Protein AF-A0A175WDM1-F1 (afdb_monomer)

Structure (mmCIF, N/CA/C/O backbone):
data_AF-A0A175WDM1-F1
#
_entry.id   AF-A0A175WDM1-F1
#
loop_
_atom_site.group_PDB
_atom_site.id
_atom_site.type_symbol
_atom_site.label_atom_id
_atom_site.label_alt_id
_atom_site.label_comp_id
_atom_site.label_asym_id
_atom_site.label_entity_id
_atom_site.label_seq_id
_atom_site.pdbx_PDB_ins_code
_atom_site.Cartn_x
_atom_site.Cartn_y
_atom_site.Cartn_z
_atom_site.occupancy
_atom_site.B_iso_or_equiv
_atom_site.auth_seq_id
_atom_site.auth_comp_id
_atom_site.auth_asym_id
_atom_site.auth_atom_id
_atom_site.pdbx_PDB_model_num
ATOM 1 N N . MET A 1 1 ? 4.506 7.858 0.479 1.00 65.62 1 MET A N 1
ATOM 2 C CA . MET A 1 1 ? 4.367 6.628 1.293 1.00 65.62 1 MET A CA 1
ATOM 3 C C . MET A 1 1 ? 3.110 6.687 2.160 1.00 65.62 1 MET A C 1
ATOM 5 O O . MET A 1 1 ? 2.151 6.008 1.824 1.00 65.62 1 MET A O 1
ATOM 9 N N . VAL A 1 2 ? 3.032 7.586 3.154 1.00 77.50 2 VAL A N 1
ATOM 10 C CA . VAL A 1 2 ? 1.865 7.738 4.063 1.00 77.50 2 VAL A CA 1
ATOM 11 C C . VAL A 1 2 ? 0.537 8.004 3.333 1.00 77.50 2 VAL A C 1
ATOM 13 O O . VAL A 1 2 ? -0.506 7.492 3.731 1.00 77.50 2 VAL A O 1
ATOM 16 N N . ASN A 1 3 ? 0.581 8.731 2.209 1.00 86.88 3 ASN A N 1
ATOM 17 C CA . ASN A 1 3 ? -0.613 9.089 1.437 1.00 86.88 3 ASN A CA 1
ATOM 18 C C . ASN A 1 3 ? -1.434 7.877 0.957 1.00 86.88 3 ASN A C 1
ATOM 20 O O . ASN A 1 3 ? -2.648 7.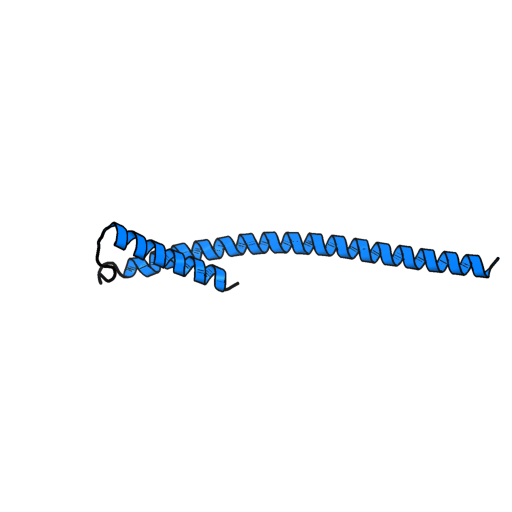979 0.848 1.00 86.88 3 ASN A O 1
ATOM 24 N N . ARG A 1 4 ? -0.800 6.724 0.690 1.00 87.94 4 ARG A N 1
ATOM 25 C CA . ARG A 1 4 ? -1.499 5.535 0.174 1.00 87.94 4 ARG A CA 1
ATOM 26 C C . ARG A 1 4 ? -2.346 4.883 1.265 1.00 87.94 4 ARG A C 1
ATOM 28 O O . ARG A 1 4 ? -3.529 4.654 1.049 1.00 87.94 4 ARG A O 1
ATOM 35 N N . ILE A 1 5 ? -1.768 4.653 2.444 1.00 92.44 5 ILE A N 1
ATOM 36 C CA . ILE A 1 5 ? -2.507 4.128 3.599 1.00 92.44 5 ILE A CA 1
ATOM 37 C C . ILE A 1 5 ? -3.620 5.103 3.985 1.00 92.44 5 ILE A C 1
ATOM 39 O O . ILE A 1 5 ? -4.760 4.682 4.103 1.00 92.44 5 ILE A O 1
ATOM 43 N N . LEU A 1 6 ? -3.326 6.405 4.097 1.00 94.19 6 LEU A N 1
ATOM 44 C CA . LEU A 1 6 ? -4.340 7.419 4.415 1.00 94.19 6 LEU A CA 1
ATOM 45 C C . LEU A 1 6 ? -5.497 7.424 3.413 1.00 94.19 6 LEU A C 1
ATOM 47 O O . LEU A 1 6 ? -6.656 7.418 3.825 1.00 94.19 6 LEU A O 1
ATOM 51 N N . PHE A 1 7 ? -5.189 7.396 2.115 1.00 95.44 7 PHE A N 1
ATOM 52 C CA . PHE A 1 7 ? -6.197 7.342 1.064 1.00 95.44 7 PHE A CA 1
ATOM 53 C C . PHE A 1 7 ? -7.075 6.098 1.199 1.00 95.44 7 PHE A C 1
ATOM 55 O O . PHE A 1 7 ? -8.296 6.219 1.206 1.00 95.44 7 PHE A O 1
ATOM 62 N N . TRP A 1 8 ? -6.479 4.914 1.355 1.00 96.38 8 TRP A N 1
ATOM 63 C CA . TRP A 1 8 ? -7.247 3.673 1.441 1.00 96.38 8 TRP A CA 1
ATOM 64 C C . TRP A 1 8 ? -8.010 3.522 2.761 1.00 96.38 8 TRP A C 1
ATOM 66 O O . TRP A 1 8 ? -9.129 3.016 2.750 1.00 96.38 8 TRP A O 1
ATOM 76 N N . THR A 1 9 ? -7.489 4.028 3.881 1.00 96.81 9 THR A N 1
ATOM 77 C CA . THR A 1 9 ? -8.244 4.156 5.138 1.00 96.81 9 THR A CA 1
ATOM 78 C C . THR A 1 9 ? -9.461 5.058 4.946 1.00 96.81 9 THR A C 1
ATOM 80 O O . THR A 1 9 ? -10.576 4.680 5.307 1.00 96.81 9 THR A O 1
ATOM 83 N N . GLY A 1 10 ? -9.267 6.235 4.339 1.00 96.25 10 GLY A N 1
ATOM 84 C CA . GLY A 1 10 ? -10.348 7.160 4.003 1.00 96.25 10 GLY A CA 1
ATOM 85 C C . GLY A 1 10 ? -11.365 6.534 3.050 1.00 96.25 10 GLY A C 1
ATOM 86 O O . GLY A 1 10 ? -12.564 6.683 3.258 1.00 96.25 10 GLY A O 1
ATOM 87 N N . PHE A 1 11 ? -10.904 5.760 2.068 1.00 96.81 11 PHE A N 1
ATOM 88 C CA . PHE A 1 11 ? -11.753 4.990 1.165 1.00 96.81 11 PHE A CA 1
ATOM 89 C C . PHE A 1 11 ? -12.585 3.947 1.917 1.00 96.81 11 PHE A C 1
ATOM 91 O O . PHE A 1 11 ? -13.785 3.860 1.692 1.00 96.81 11 PHE A O 1
ATOM 98 N N . GLY A 1 12 ? -11.997 3.206 2.859 1.00 95.44 12 GLY A N 1
ATOM 99 C CA . GLY A 1 12 ? -12.738 2.287 3.726 1.00 95.44 12 GLY A CA 1
ATOM 100 C C . GLY A 1 12 ? -13.840 2.999 4.519 1.00 95.44 12 GLY A C 1
ATOM 101 O O . GLY A 1 12 ? -14.988 2.567 4.543 1.00 95.44 12 GLY A O 1
ATOM 102 N N . LEU A 1 13 ? -13.541 4.157 5.108 1.00 95.00 13 LEU A N 1
ATOM 103 C CA . LEU A 1 13 ? -14.571 4.965 5.768 1.00 95.00 13 LEU A CA 1
ATOM 104 C C . LEU A 1 13 ? -15.645 5.442 4.779 1.00 95.00 13 LEU A C 1
ATOM 106 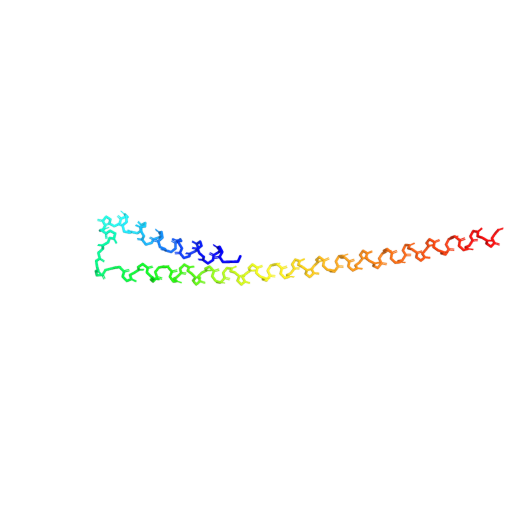O O . LEU A 1 13 ? -16.834 5.387 5.092 1.00 95.00 13 LEU A O 1
ATOM 110 N N . ALA A 1 14 ? -15.243 5.864 3.580 1.00 95.62 14 ALA A N 1
ATOM 111 C CA . ALA A 1 14 ? -16.153 6.305 2.533 1.00 95.62 14 ALA A CA 1
ATOM 112 C C . ALA A 1 14 ? -17.080 5.176 2.068 1.00 95.62 14 ALA A C 1
ATOM 114 O O . ALA A 1 14 ? -18.271 5.421 1.902 1.00 95.62 14 ALA A O 1
ATOM 115 N N . THR A 1 15 ? -16.596 3.937 1.932 1.00 95.56 15 THR A N 1
ATOM 116 C CA . THR A 1 15 ? -17.460 2.794 1.601 1.00 95.56 15 THR A CA 1
ATOM 117 C C . THR A 1 15 ? -18.470 2.517 2.709 1.00 95.56 15 THR A C 1
ATOM 119 O O . THR A 1 15 ? -19.625 2.224 2.404 1.00 95.56 15 THR A O 1
ATOM 122 N N . ARG A 1 16 ? -18.103 2.696 3.987 1.00 89.75 16 ARG A N 1
ATOM 123 C CA . ARG A 1 16 ? -19.062 2.591 5.097 1.00 89.75 16 ARG A CA 1
ATOM 124 C C . ARG A 1 16 ? -20.140 3.675 5.048 1.00 89.75 16 ARG A C 1
ATOM 126 O O . ARG A 1 16 ? -21.316 3.372 5.249 1.00 89.75 16 ARG A O 1
ATOM 133 N N . VAL A 1 17 ? -19.756 4.925 4.785 1.00 91.88 17 VAL A N 1
ATOM 134 C CA . VAL A 1 17 ? -20.711 6.032 4.596 1.00 91.88 17 VAL A CA 1
ATOM 135 C C . VAL A 1 17 ? -21.616 5.742 3.404 1.00 91.88 17 VAL A C 1
ATOM 137 O O . VAL A 1 17 ? -22.831 5.840 3.520 1.00 91.88 17 VAL A O 1
ATOM 140 N N . TRP A 1 18 ? -21.043 5.317 2.282 1.00 93.94 18 TRP A N 1
ATOM 141 C CA . TRP A 1 18 ? -21.783 4.974 1.074 1.00 93.94 18 TRP A CA 1
ATOM 142 C C . TRP A 1 18 ? -22.794 3.847 1.316 1.00 93.94 18 TRP A C 1
ATOM 144 O O . TRP A 1 18 ? -23.956 3.979 0.940 1.00 93.94 18 TRP A O 1
ATOM 154 N N . GLN A 1 19 ? -22.393 2.784 2.023 1.00 92.00 19 GLN A N 1
ATOM 155 C CA . GLN A 1 19 ? -23.284 1.689 2.411 1.00 92.00 19 GLN A CA 1
ATOM 156 C C . GLN A 1 19 ? -24.490 2.201 3.208 1.00 92.00 19 GLN A C 1
ATOM 158 O O . GLN A 1 19 ? -25.628 1.868 2.891 1.00 92.00 19 GLN A O 1
ATOM 163 N N . LEU A 1 20 ? -24.254 3.021 4.235 1.00 89.44 20 LEU A N 1
ATOM 164 C CA . LEU A 1 20 ? -25.325 3.587 5.060 1.00 89.44 20 LEU A CA 1
ATOM 165 C C . LEU A 1 20 ? -26.231 4.536 4.271 1.00 89.44 20 LEU A C 1
ATOM 167 O O . LEU A 1 20 ? -27.432 4.576 4.528 1.00 89.44 20 LEU A O 1
ATOM 171 N N . GLY A 1 21 ? -25.661 5.250 3.297 1.00 90.88 21 GLY A N 1
ATOM 172 C CA . GLY A 1 21 ? -26.403 6.097 2.373 1.00 90.88 21 GLY A CA 1
ATOM 173 C C . GLY A 1 21 ? -27.369 5.280 1.523 1.00 90.88 21 GLY A C 1
ATOM 174 O O . GLY A 1 21 ? -28.529 5.650 1.407 1.00 90.88 21 GLY A O 1
ATOM 175 N N . ILE A 1 22 ? -26.929 4.131 1.003 1.00 93.62 22 ILE A N 1
ATOM 176 C CA . ILE A 1 22 ? -27.796 3.212 0.251 1.00 93.62 22 ILE A CA 1
ATOM 177 C C . ILE A 1 22 ? -28.858 2.576 1.158 1.00 93.62 22 ILE A C 1
ATOM 179 O O . ILE A 1 22 ? -30.023 2.509 0.781 1.00 93.62 22 ILE A O 1
ATOM 183 N N . GLU A 1 23 ? -28.488 2.135 2.364 1.00 89.81 23 GLU A N 1
ATOM 184 C CA . GLU A 1 23 ? -29.429 1.541 3.327 1.00 89.81 23 GLU A CA 1
ATOM 185 C C . GLU A 1 23 ? -30.380 2.570 3.967 1.00 89.81 23 GLU A C 1
ATOM 187 O O . GLU A 1 23 ? -31.233 2.189 4.772 1.00 89.81 23 GLU A O 1
ATOM 192 N N . MET A 1 24 ? -30.225 3.867 3.657 1.00 87.69 24 MET A N 1
ATOM 193 C CA . MET A 1 24 ? -30.956 4.980 4.279 1.00 87.69 24 MET A CA 1
ATOM 194 C C . MET A 1 24 ? -30.933 4.909 5.816 1.00 87.69 24 MET A C 1
ATOM 196 O O . MET A 1 24 ? -31.868 5.320 6.507 1.00 87.69 24 MET A O 1
ATOM 200 N N . ARG A 1 25 ? -29.852 4.352 6.377 1.00 84.44 25 ARG A N 1
ATOM 201 C CA . ARG A 1 25 ? -29.646 4.241 7.822 1.00 84.44 25 ARG A CA 1
ATOM 202 C C . ARG A 1 25 ? -28.858 5.449 8.321 1.00 84.44 25 ARG A C 1
ATOM 204 O O . ARG A 1 25 ? -27.961 5.925 7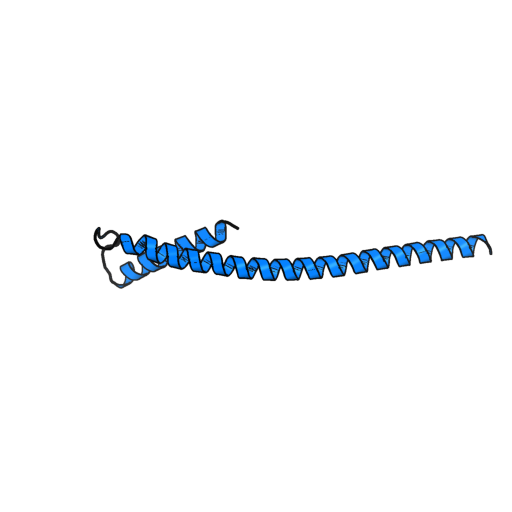.628 1.00 84.44 25 ARG A O 1
ATOM 211 N N . PRO A 1 26 ? -29.132 5.932 9.546 1.00 86.00 26 PRO A N 1
ATOM 212 C CA . PRO A 1 26 ? -28.417 7.078 10.087 1.00 86.00 26 PRO A CA 1
ATOM 213 C C . PRO A 1 26 ? -26.917 6.782 10.184 1.00 86.00 26 PRO A C 1
ATOM 215 O O . PRO A 1 26 ? -26.512 5.778 10.776 1.00 86.00 26 PRO A O 1
ATOM 218 N N . PHE A 1 27 ? -26.102 7.691 9.641 1.00 83.31 27 PHE A N 1
ATOM 219 C CA . PHE A 1 27 ? -24.641 7.582 9.637 1.00 83.31 27 PHE A CA 1
ATOM 220 C C . PHE A 1 27 ? -24.068 7.446 11.056 1.00 83.31 27 PHE A C 1
ATOM 222 O O . PHE A 1 27 ? -23.221 6.599 11.328 1.00 83.31 27 PHE A O 1
ATOM 229 N N . PHE A 1 28 ? -24.599 8.226 11.999 1.00 82.88 28 PHE A N 1
ATOM 230 C CA . PHE A 1 28 ? -24.110 8.294 13.375 1.00 82.88 28 PHE A CA 1
ATOM 231 C C . PHE A 1 28 ? -25.039 7.569 14.353 1.00 82.88 28 PHE A C 1
ATOM 233 O O . PHE A 1 28 ? -25.681 8.178 15.205 1.00 82.88 28 PHE A O 1
ATOM 240 N N . ASN A 1 29 ? -25.110 6.241 14.252 1.00 80.62 29 ASN A N 1
ATOM 241 C CA . ASN A 1 29 ? -25.752 5.420 15.278 1.00 80.62 29 ASN A CA 1
ATOM 242 C C . ASN A 1 29 ? -24.709 4.919 16.284 1.00 80.62 29 ASN A C 1
ATOM 244 O O . ASN A 1 29 ? -23.834 4.143 15.907 1.00 80.62 29 ASN A O 1
ATOM 248 N N . LYS A 1 30 ? -24.833 5.290 17.569 1.00 79.75 30 LYS A N 1
ATOM 249 C CA . LYS A 1 30 ? -23.894 4.912 18.650 1.00 79.75 30 LYS A CA 1
ATOM 250 C C . LYS A 1 30 ? -23.580 3.410 18.686 1.00 79.75 30 LYS A C 1
ATOM 252 O O . LYS A 1 30 ? -22.444 3.037 18.952 1.00 79.75 30 LYS A O 1
ATOM 257 N N . LYS A 1 31 ? -24.557 2.552 18.363 1.00 82.12 31 LYS A N 1
ATOM 258 C CA . LYS A 1 31 ? -24.388 1.086 18.336 1.00 82.12 31 LYS A CA 1
ATOM 259 C C . LYS A 1 31 ? -23.589 0.572 17.135 1.00 82.12 31 LYS A C 1
ATOM 261 O O . LYS A 1 31 ? -23.144 -0.568 17.148 1.00 82.12 31 LYS A O 1
ATOM 266 N N . THR A 1 32 ? -23.421 1.382 16.094 1.00 82.56 32 THR A N 1
ATOM 267 C CA . THR A 1 32 ? -22.795 0.990 14.822 1.00 82.56 32 THR A CA 1
ATOM 268 C C . THR A 1 32 ? -21.565 1.837 14.483 1.00 82.56 32 THR A C 1
ATOM 270 O O . THR A 1 32 ? -20.906 1.577 13.480 1.00 82.56 32 THR A O 1
ATOM 273 N N . LEU A 1 33 ? -21.200 2.809 15.330 1.00 85.50 33 LEU A N 1
ATOM 274 C CA . LEU A 1 33 ? -19.986 3.616 15.159 1.00 85.50 33 LEU A CA 1
ATOM 275 C C . LEU A 1 33 ? -18.709 2.764 15.127 1.00 85.50 33 LEU A C 1
ATOM 277 O O . LEU A 1 33 ? -17.766 3.120 14.429 1.00 85.50 33 LEU A O 1
ATOM 281 N N . TRP A 1 34 ? -18.698 1.612 15.808 1.00 88.50 34 TRP A N 1
ATOM 282 C CA . TRP A 1 34 ? -17.571 0.671 15.791 1.00 88.50 34 TRP A CA 1
ATOM 283 C C . TRP A 1 34 ? -17.247 0.137 14.385 1.00 88.50 34 TRP A C 1
ATOM 285 O O . TRP A 1 34 ? -16.106 -0.232 14.121 1.00 88.50 34 TRP A O 1
ATOM 295 N N . ALA A 1 35 ? -18.222 0.130 13.467 1.00 89.25 35 ALA A N 1
ATOM 296 C CA . ALA A 1 35 ? -18.012 -0.336 12.101 1.00 89.25 35 ALA A CA 1
ATOM 297 C C . ALA A 1 35 ? -17.090 0.603 11.306 1.00 89.25 35 ALA A C 1
ATOM 299 O O . ALA A 1 35 ? -16.376 0.144 10.423 1.00 89.25 35 ALA A O 1
ATOM 300 N N . TYR A 1 36 ? -17.050 1.902 11.620 1.00 89.81 36 TYR A N 1
ATOM 301 C CA . TYR A 1 36 ? -16.184 2.849 10.913 1.00 89.81 36 TYR A CA 1
ATOM 302 C C . TYR A 1 36 ? -14.695 2.492 11.062 1.00 89.81 36 TYR A C 1
ATOM 304 O O . TYR A 1 36 ? -14.049 2.285 10.035 1.00 89.81 36 TYR A O 1
ATOM 312 N N . PRO A 1 37 ? -14.144 2.318 12.282 1.00 93.12 37 PRO A N 1
ATOM 313 C CA . PRO A 1 37 ? -12.785 1.812 12.455 1.00 93.12 37 PRO A CA 1
ATOM 314 C C . PRO A 1 37 ? -12.516 0.488 11.738 1.00 93.12 37 PRO A C 1
ATOM 316 O O . PRO A 1 37 ? -11.431 0.320 11.199 1.00 93.12 37 PRO A O 1
ATOM 319 N N . VAL A 1 38 ? -13.485 -0.433 11.687 1.00 94.56 38 VAL A N 1
ATOM 320 C CA . VAL A 1 38 ? -13.313 -1.725 11.000 1.00 94.56 38 VAL A CA 1
ATOM 321 C C . VAL A 1 38 ? -13.153 -1.538 9.498 1.00 94.56 38 VAL A C 1
ATOM 323 O O . VAL A 1 38 ? -12.193 -2.034 8.917 1.00 94.56 38 VAL A O 1
ATOM 326 N N . PHE A 1 39 ? -14.046 -0.780 8.865 1.00 94.56 39 PHE A N 1
ATOM 327 C CA . PHE A 1 39 ? -13.936 -0.478 7.441 1.00 94.56 39 PHE A CA 1
ATOM 328 C C . PHE A 1 39 ? -12.670 0.331 7.131 1.00 94.56 39 PHE A C 1
ATOM 330 O O . PHE A 1 39 ? -11.983 0.053 6.149 1.00 94.56 39 PHE A O 1
ATOM 337 N N . GLY A 1 40 ? -12.314 1.278 8.003 1.00 96.44 40 GLY A N 1
ATOM 338 C CA . GLY A 1 40 ? -11.050 2.003 7.930 1.00 96.44 40 GLY A CA 1
ATOM 339 C C . GLY A 1 40 ? -9.839 1.073 8.027 1.00 96.44 40 GLY A C 1
ATOM 340 O O . GLY A 1 40 ? -8.912 1.218 7.241 1.00 96.44 40 GLY A O 1
ATOM 341 N N . ALA A 1 41 ? -9.856 0.080 8.920 1.00 96.50 41 ALA A N 1
ATOM 342 C CA . ALA A 1 41 ? -8.782 -0.899 9.078 1.00 96.50 41 ALA A CA 1
ATOM 343 C C . ALA A 1 41 ? -8.666 -1.844 7.874 1.00 96.50 41 ALA A C 1
ATOM 345 O O . ALA A 1 41 ? -7.555 -2.162 7.459 1.00 96.50 41 ALA A O 1
ATOM 346 N N . VAL A 1 42 ? -9.790 -2.253 7.277 1.00 96.69 42 VAL A N 1
ATOM 347 C CA . VAL A 1 42 ? -9.807 -3.025 6.021 1.00 96.69 42 VAL A CA 1
ATOM 348 C C . VAL A 1 42 ? -9.232 -2.199 4.868 1.00 96.69 42 VAL A C 1
ATOM 350 O O . VAL A 1 42 ? -8.412 -2.685 4.095 1.00 96.69 42 VAL A O 1
ATOM 353 N N . GLY A 1 43 ? -9.609 -0.923 4.770 1.00 96.56 43 GLY A N 1
ATOM 354 C CA . GLY A 1 43 ? -8.999 0.002 3.820 1.00 96.56 43 GLY A CA 1
ATOM 355 C C . GLY A 1 43 ? -7.495 0.165 4.062 1.00 96.56 43 GLY A C 1
ATOM 356 O O . GLY A 1 43 ? -6.692 0.022 3.144 1.00 96.56 43 GLY A O 1
ATOM 357 N N . ALA A 1 44 ? -7.086 0.385 5.311 1.00 95.19 44 ALA A N 1
ATOM 358 C CA . ALA A 1 44 ? -5.687 0.526 5.702 1.00 95.19 44 ALA A CA 1
ATOM 359 C C . ALA A 1 44 ? -4.856 -0.719 5.362 1.00 95.19 44 ALA A C 1
ATOM 361 O O . ALA A 1 44 ? -3.755 -0.589 4.827 1.00 95.19 44 ALA A O 1
ATOM 362 N N . SER A 1 45 ? -5.377 -1.921 5.638 1.00 95.44 45 SER A N 1
ATOM 363 C CA . SER A 1 45 ? -4.686 -3.180 5.349 1.00 95.44 45 SER A CA 1
ATOM 364 C C . SER A 1 45 ? -4.505 -3.383 3.846 1.00 95.44 45 SER A C 1
ATOM 366 O O . SER A 1 45 ? -3.417 -3.759 3.403 1.00 95.44 45 SER A O 1
ATOM 368 N N . PHE A 1 46 ? -5.514 -3.031 3.047 1.00 96.19 46 PHE A N 1
ATOM 369 C CA . PHE A 1 46 ? -5.395 -3.005 1.594 1.00 96.19 46 PHE A CA 1
ATOM 370 C C . PHE A 1 46 ? -4.350 -1.982 1.120 1.00 96.19 46 PHE A C 1
ATOM 372 O O . PHE A 1 46 ? -3.505 -2.293 0.280 1.00 96.19 46 PHE A O 1
ATOM 379 N N . GLY A 1 47 ? -4.349 -0.775 1.690 1.00 94.06 47 GLY A N 1
ATOM 380 C CA . GLY A 1 47 ? -3.358 0.256 1.382 1.00 94.06 47 GLY A CA 1
ATOM 381 C C . GLY A 1 47 ? -1.925 -0.161 1.719 1.00 94.06 47 GLY A C 1
ATOM 382 O O . GLY A 1 47 ? -1.011 0.122 0.942 1.00 94.06 47 GLY A O 1
ATOM 383 N N . TYR A 1 48 ? -1.736 -0.868 2.835 1.00 94.69 48 TYR A N 1
ATOM 384 C CA . TYR A 1 48 ? -0.452 -1.440 3.239 1.00 94.69 48 TYR A CA 1
ATOM 385 C C . TYR A 1 48 ? 0.010 -2.543 2.280 1.00 94.69 48 TYR A C 1
ATOM 387 O O . TYR A 1 48 ? 1.157 -2.547 1.836 1.00 94.69 48 TYR A O 1
ATOM 395 N N . TRP A 1 49 ? -0.889 -3.441 1.877 1.00 95.25 49 TRP A N 1
ATOM 396 C CA . TRP A 1 49 ? -0.573 -4.445 0.862 1.00 95.25 49 TRP A CA 1
ATOM 397 C C . TRP A 1 49 ? -0.147 -3.800 -0.466 1.00 95.25 49 TRP A C 1
ATOM 399 O O . TRP A 1 49 ? 0.874 -4.175 -1.046 1.00 95.25 49 TRP A O 1
ATOM 409 N N . LEU A 1 50 ? -0.874 -2.771 -0.912 1.00 94.12 50 LEU A N 1
ATOM 410 C CA . LEU A 1 50 ? -0.563 -2.050 -2.145 1.00 94.12 50 LEU A CA 1
ATOM 411 C C . LEU A 1 50 ? 0.785 -1.316 -2.073 1.00 94.12 50 LEU A C 1
ATOM 413 O O . LEU A 1 50 ? 1.454 -1.159 -3.094 1.00 94.12 50 LEU A O 1
ATOM 417 N N . GLN A 1 51 ? 1.205 -0.882 -0.883 1.00 91.94 51 GLN A N 1
ATOM 418 C CA . GLN A 1 51 ? 2.546 -0.341 -0.674 1.00 91.94 51 GLN A CA 1
ATOM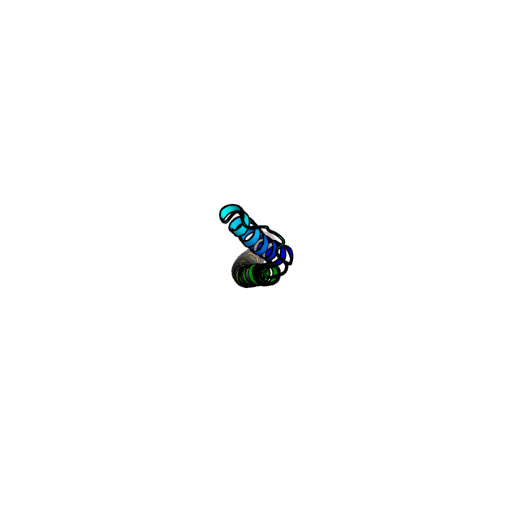 419 C C . GLN A 1 51 ? 3.622 -1.400 -0.948 1.00 91.94 51 GLN A C 1
ATOM 421 O O . GLN A 1 51 ? 4.565 -1.123 -1.685 1.00 91.94 51 GLN A O 1
ATOM 426 N N . GLY A 1 52 ? 3.450 -2.625 -0.447 1.00 91.88 52 GLY A N 1
ATOM 427 C CA . GLY A 1 52 ? 4.388 -3.716 -0.725 1.00 91.88 52 GLY A CA 1
ATOM 428 C C . GLY A 1 52 ? 4.494 -4.058 -2.218 1.00 91.88 52 GLY A C 1
ATOM 429 O O . GLY A 1 52 ? 5.565 -4.426 -2.700 1.00 91.88 52 GLY A O 1
ATOM 430 N N . VAL A 1 53 ? 3.406 -3.905 -2.981 1.00 94.00 53 VAL A N 1
ATOM 431 C CA . VAL A 1 53 ? 3.428 -4.062 -4.448 1.00 94.00 53 VAL A CA 1
ATOM 432 C C . VAL A 1 53 ? 4.271 -2.965 -5.112 1.00 94.00 53 VAL A C 1
ATOM 434 O O . VAL A 1 53 ? 5.112 -3.267 -5.959 1.00 94.00 53 VAL A O 1
ATOM 437 N N . ASP A 1 54 ? 4.079 -1.710 -4.709 1.00 91.50 54 ASP A N 1
ATOM 438 C CA . ASP A 1 54 ? 4.779 -0.535 -5.249 1.00 91.50 54 ASP A CA 1
ATOM 439 C C . ASP A 1 54 ? 6.291 -0.577 -4.973 1.00 91.50 54 ASP A C 1
ATOM 441 O O . ASP A 1 54 ? 7.108 -0.278 -5.847 1.00 91.50 54 ASP A O 1
ATOM 445 N N . GLU A 1 55 ? 6.679 -1.021 -3.776 1.00 93.06 55 GLU A N 1
ATOM 446 C CA . GLU A 1 55 ? 8.080 -1.202 -3.385 1.00 93.06 55 GLU A CA 1
ATOM 447 C C . GLU A 1 55 ? 8.786 -2.222 -4.285 1.00 93.06 55 GLU A C 1
ATOM 449 O O . GLU A 1 55 ? 9.884 -1.958 -4.773 1.00 93.06 55 GLU A O 1
ATOM 454 N N . ARG A 1 56 ? 8.133 -3.350 -4.591 1.00 94.19 56 ARG A N 1
ATOM 455 C CA . ARG A 1 56 ? 8.679 -4.375 -5.499 1.00 94.19 56 ARG A CA 1
ATOM 456 C C . ARG A 1 56 ? 8.840 -3.852 -6.924 1.00 94.19 56 ARG A C 1
ATOM 458 O O . ARG A 1 56 ? 9.861 -4.106 -7.563 1.00 94.19 56 ARG A O 1
ATOM 465 N N . GLN A 1 57 ? 7.851 -3.109 -7.423 1.00 95.19 57 GLN A N 1
ATOM 466 C CA . GLN A 1 57 ? 7.916 -2.499 -8.754 1.00 95.19 57 GLN A CA 1
ATOM 467 C C . GLN A 1 57 ? 9.035 -1.458 -8.831 1.00 95.19 57 GLN A C 1
ATOM 469 O O . GLN A 1 57 ? 9.833 -1.468 -9.770 1.00 95.19 57 GLN A O 1
ATOM 474 N N . THR A 1 58 ? 9.135 -0.600 -7.817 1.00 95.50 58 THR A N 1
ATOM 475 C CA . THR A 1 58 ? 10.180 0.421 -7.727 1.00 95.50 58 THR A CA 1
ATOM 476 C C . THR A 1 58 ? 11.562 -0.215 -7.629 1.00 95.50 58 THR A C 1
ATOM 478 O O . THR A 1 58 ? 12.464 0.201 -8.353 1.00 95.50 58 THR A O 1
ATOM 481 N N . ALA A 1 59 ? 11.731 -1.254 -6.808 1.00 95.94 59 ALA A N 1
ATOM 482 C CA . ALA A 1 59 ? 12.988 -1.988 -6.687 1.00 95.94 59 ALA A CA 1
ATOM 483 C C . ALA A 1 59 ? 13.434 -2.574 -8.036 1.00 95.94 59 ALA A C 1
ATOM 485 O O . ALA A 1 59 ? 14.563 -2.333 -8.460 1.00 95.94 59 ALA A O 1
ATOM 486 N N . MET A 1 60 ? 12.527 -3.233 -8.767 1.00 96.31 60 MET A N 1
ATOM 487 C CA . MET A 1 60 ? 12.817 -3.768 -10.102 1.00 96.31 60 MET A CA 1
ATOM 488 C C . MET A 1 60 ? 13.229 -2.665 -11.092 1.00 96.31 60 MET A C 1
ATOM 490 O O . MET A 1 60 ? 14.138 -2.847 -11.904 1.00 96.31 60 MET A O 1
ATOM 494 N N . LEU A 1 61 ? 12.558 -1.512 -11.060 1.00 96.69 61 LEU A N 1
ATOM 495 C CA . LEU A 1 61 ? 12.905 -0.383 -11.924 1.00 96.69 61 LEU A CA 1
ATOM 496 C C . LEU A 1 61 ? 14.272 0.213 -11.570 1.00 96.69 61 LEU A C 1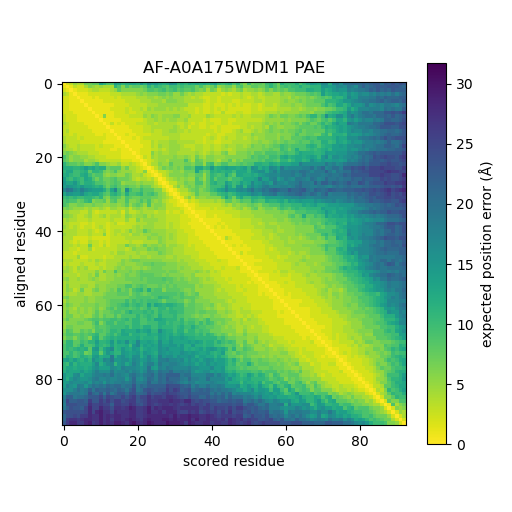
ATOM 498 O O . LEU A 1 61 ? 15.036 0.548 -12.477 1.00 96.69 61 LEU A O 1
ATOM 502 N N . GLN A 1 62 ? 14.601 0.322 -10.280 1.00 97.00 62 GLN A N 1
ATOM 503 C CA . GLN A 1 62 ? 15.911 0.801 -9.835 1.00 97.00 62 GLN A CA 1
ATOM 504 C C . GLN A 1 62 ? 17.030 -0.158 -10.239 1.00 97.00 62 GLN A C 1
ATOM 506 O O . GLN A 1 62 ? 18.039 0.297 -10.769 1.00 97.00 62 GLN A O 1
ATOM 511 N N . GLU A 1 63 ? 16.832 -1.465 -10.085 1.00 97.00 63 GLU A N 1
ATOM 512 C CA . GLU A 1 63 ? 17.793 -2.485 -10.514 1.00 97.00 63 GLU A CA 1
ATOM 513 C C . GLU A 1 63 ? 18.071 -2.391 -12.024 1.00 97.00 63 GLU A C 1
ATOM 515 O O . GLU A 1 63 ? 19.220 -2.290 -12.461 1.00 97.00 63 GLU A O 1
ATOM 520 N N . ARG A 1 64 ? 17.016 -2.303 -12.845 1.00 97.00 64 ARG A N 1
ATOM 521 C CA . ARG A 1 64 ? 17.153 -2.117 -14.301 1.00 97.00 64 ARG A CA 1
ATOM 522 C C . ARG A 1 64 ? 17.864 -0.812 -14.649 1.00 97.00 64 ARG A C 1
ATOM 524 O O . ARG A 1 64 ? 18.705 -0.790 -15.549 1.00 97.00 64 ARG A O 1
ATOM 531 N N . LYS A 1 65 ? 17.539 0.277 -13.947 1.00 97.25 65 LYS A N 1
ATOM 532 C CA . LYS A 1 65 ? 18.196 1.576 -14.128 1.00 97.25 65 LYS A CA 1
ATOM 533 C C . LYS A 1 65 ? 19.689 1.480 -13.813 1.00 97.25 65 LYS A C 1
ATOM 535 O O . LYS A 1 65 ? 20.492 1.956 -14.614 1.00 97.25 65 LYS A O 1
ATOM 540 N N . GLN A 1 66 ? 20.063 0.847 -12.704 1.00 96.88 66 GLN A N 1
ATOM 541 C CA . GLN A 1 66 ? 21.461 0.637 -12.317 1.00 96.88 66 GLN A CA 1
ATOM 542 C C . GLN A 1 66 ? 22.207 -0.181 -13.376 1.00 96.88 66 GLN A C 1
ATOM 544 O O . GLN A 1 66 ? 23.233 0.276 -13.877 1.00 96.88 66 GLN A O 1
ATOM 549 N N . ALA A 1 67 ? 21.631 -1.292 -13.842 1.00 95.56 67 ALA A N 1
ATOM 550 C CA . ALA A 1 67 ? 22.225 -2.112 -14.899 1.00 95.56 67 ALA A CA 1
ATOM 551 C C . ALA A 1 67 ? 22.466 -1.330 -16.209 1.00 95.56 67 ALA A C 1
ATOM 553 O O . ALA A 1 67 ? 23.470 -1.532 -16.895 1.00 95.56 67 ALA A O 1
ATOM 554 N N . ILE A 1 68 ? 21.561 -0.414 -16.578 1.00 95.81 68 ILE A N 1
ATOM 555 C CA . ILE A 1 68 ? 21.735 0.456 -17.754 1.00 95.81 68 ILE A CA 1
ATOM 556 C C . ILE A 1 68 ? 22.855 1.477 -17.524 1.00 95.81 68 ILE A C 1
ATOM 558 O O . ILE A 1 68 ? 23.671 1.703 -18.422 1.00 95.81 68 ILE A O 1
ATOM 562 N N . LEU A 1 69 ? 22.909 2.096 -16.343 1.00 96.31 69 LEU A N 1
ATOM 563 C CA . LEU A 1 69 ? 23.942 3.075 -16.002 1.00 96.31 69 LEU A CA 1
ATOM 564 C C . LEU A 1 69 ? 25.334 2.439 -15.955 1.00 96.31 69 LEU A C 1
ATOM 566 O O . LEU A 1 69 ? 26.272 3.015 -16.500 1.00 96.31 69 LEU A O 1
ATOM 570 N N . GLU A 1 7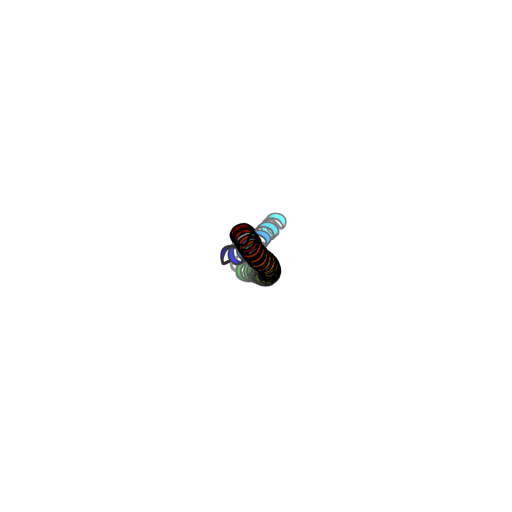0 ? 25.464 1.226 -15.424 1.00 96.12 70 GLU A N 1
ATOM 571 C CA . GLU A 1 70 ? 26.719 0.472 -15.455 1.00 96.12 70 GLU A CA 1
ATOM 572 C C . GLU A 1 70 ? 27.181 0.177 -16.882 1.00 96.12 70 GLU A C 1
ATOM 574 O O . GLU A 1 70 ? 28.355 0.352 -17.206 1.00 96.12 70 GLU A O 1
ATOM 579 N N . LYS A 1 71 ? 26.268 -0.229 -17.775 1.00 95.12 71 LYS A N 1
ATOM 580 C CA . LYS A 1 71 ? 26.603 -0.442 -19.192 1.00 95.12 71 LYS A CA 1
ATOM 581 C C . LYS A 1 71 ? 27.079 0.846 -19.859 1.00 95.12 71 LYS A C 1
ATOM 583 O O . LYS A 1 71 ? 28.032 0.805 -20.634 1.00 95.12 71 LYS A O 1
ATOM 588 N N . ARG A 1 72 ? 26.454 1.986 -19.546 1.00 95.38 72 ARG A N 1
ATOM 589 C CA . ARG A 1 72 ? 26.887 3.303 -20.043 1.00 95.38 72 ARG A CA 1
ATOM 590 C C . ARG A 1 72 ? 28.253 3.698 -19.490 1.00 95.38 72 ARG A C 1
ATOM 592 O O . ARG A 1 72 ? 29.086 4.144 -20.268 1.00 95.38 72 ARG A O 1
ATOM 599 N N . ALA A 1 73 ? 28.513 3.467 -18.204 1.00 94.62 73 ALA A N 1
ATOM 600 C CA . ALA A 1 73 ? 29.819 3.713 -17.596 1.00 94.62 73 ALA A CA 1
ATOM 601 C C . ALA A 1 73 ? 30.912 2.849 -18.248 1.00 94.62 73 ALA A C 1
ATOM 603 O O . ALA A 1 73 ? 31.955 3.363 -18.642 1.00 94.62 73 ALA A O 1
ATOM 604 N N . ARG A 1 74 ? 30.639 1.556 -18.466 1.00 93.56 74 ARG A N 1
ATOM 605 C CA . ARG A 1 74 ? 31.551 0.647 -19.180 1.00 93.56 74 ARG A CA 1
ATOM 606 C C . ARG A 1 74 ? 31.780 1.082 -20.628 1.00 93.56 74 ARG A C 1
ATOM 608 O O . ARG A 1 74 ? 32.898 0.980 -21.120 1.00 93.56 74 ARG A O 1
ATOM 615 N N . ARG A 1 75 ? 30.741 1.559 -21.321 1.00 93.50 75 ARG A N 1
ATOM 616 C CA . ARG A 1 75 ? 30.864 2.082 -22.689 1.00 93.50 75 ARG A CA 1
ATOM 617 C C . ARG A 1 75 ? 31.721 3.345 -22.726 1.00 93.50 75 ARG A C 1
ATOM 619 O O . ARG A 1 75 ? 32.649 3.387 -23.518 1.00 93.50 75 ARG A O 1
ATOM 626 N N . ALA A 1 76 ? 31.480 4.297 -21.826 1.00 94.44 76 ALA A N 1
ATOM 627 C CA . ALA A 1 76 ? 32.274 5.518 -21.720 1.00 94.44 76 ALA A CA 1
ATOM 628 C C . ALA A 1 76 ? 33.753 5.223 -21.417 1.00 94.44 76 ALA A C 1
ATOM 630 O O . ALA A 1 76 ? 34.631 5.816 -22.030 1.00 94.44 76 ALA A O 1
ATOM 631 N N . GLN A 1 77 ? 34.044 4.255 -20.538 1.00 93.19 77 GLN A N 1
ATOM 632 C CA . GLN A 1 77 ? 35.420 3.813 -20.273 1.00 93.19 77 GLN A CA 1
ATOM 633 C 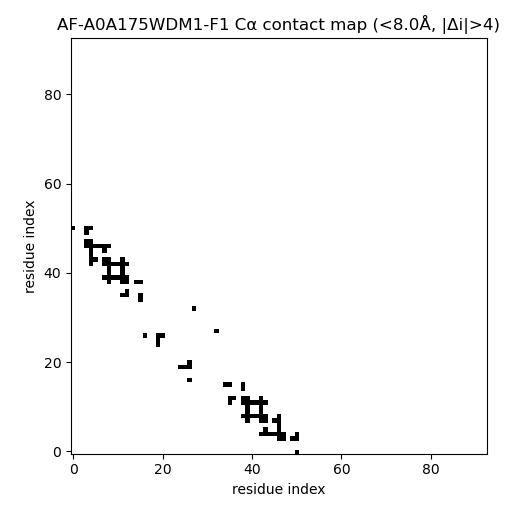C . GLN A 1 77 ? 36.092 3.212 -21.517 1.00 93.19 77 GLN A C 1
ATOM 635 O O . GLN A 1 77 ? 37.250 3.509 -21.793 1.00 93.19 77 GLN A O 1
ATOM 640 N N . ARG A 1 78 ? 35.370 2.386 -22.288 1.00 92.38 78 ARG A N 1
ATOM 641 C CA . ARG A 1 78 ? 35.885 1.801 -23.539 1.00 92.38 78 ARG A CA 1
ATOM 642 C C . ARG A 1 78 ? 36.111 2.856 -24.618 1.00 92.38 78 ARG A C 1
ATOM 644 O O . ARG A 1 78 ? 37.124 2.799 -25.300 1.00 92.38 78 ARG A O 1
ATOM 651 N N . GLU A 1 79 ? 35.188 3.802 -24.761 1.00 92.75 79 GLU A N 1
ATOM 652 C CA . GLU A 1 79 ? 35.304 4.915 -25.710 1.00 92.75 79 GLU A CA 1
ATOM 653 C C . GLU A 1 79 ? 36.474 5.836 -25.341 1.00 92.75 79 GLU A C 1
ATOM 655 O O . GLU A 1 79 ? 37.252 6.195 -26.218 1.00 92.75 79 GLU A O 1
ATOM 660 N N . ALA A 1 80 ? 36.674 6.133 -24.052 1.00 90.56 80 ALA A N 1
ATOM 661 C CA . ALA A 1 80 ? 37.825 6.900 -23.576 1.00 90.56 80 ALA A CA 1
ATOM 662 C C . ALA A 1 80 ? 39.160 6.174 -23.824 1.00 90.56 80 ALA A C 1
ATOM 664 O O . ALA A 1 80 ? 40.120 6.792 -24.275 1.00 90.56 80 ALA A O 1
ATOM 665 N N . ALA A 1 81 ? 39.221 4.859 -23.583 1.00 90.88 81 ALA A N 1
ATOM 666 C CA . ALA A 1 81 ? 40.415 4.063 -23.871 1.00 90.88 81 ALA A CA 1
ATOM 667 C C . ALA A 1 81 ? 40.711 3.990 -25.380 1.00 90.88 81 ALA A C 1
ATOM 669 O O . ALA A 1 81 ? 41.866 4.100 -25.787 1.00 90.88 81 ALA A O 1
ATOM 670 N N . ALA A 1 82 ? 39.673 3.850 -26.212 1.00 89.31 82 ALA A N 1
ATOM 671 C CA . ALA A 1 82 ? 39.808 3.853 -27.665 1.00 89.31 82 ALA A CA 1
ATOM 672 C C . ALA A 1 82 ? 40.302 5.212 -28.186 1.00 89.31 82 ALA A C 1
ATOM 674 O O . ALA A 1 82 ? 41.229 5.241 -28.993 1.00 89.31 82 ALA A O 1
ATOM 675 N N . ALA A 1 83 ? 39.753 6.323 -27.681 1.00 87.69 83 ALA A N 1
ATOM 676 C CA . ALA A 1 83 ? 40.219 7.670 -28.007 1.00 87.69 83 ALA A CA 1
ATOM 677 C C . ALA A 1 83 ? 41.697 7.862 -27.626 1.00 87.69 83 ALA A C 1
ATOM 679 O O . ALA A 1 83 ? 42.497 8.238 -28.475 1.00 87.69 83 ALA A O 1
ATOM 680 N N . ALA A 1 84 ? 42.091 7.474 -26.407 1.00 85.75 84 ALA A N 1
ATOM 681 C CA . ALA A 1 84 ? 43.486 7.550 -25.971 1.00 85.75 84 ALA A CA 1
ATOM 682 C C . ALA A 1 84 ? 44.432 6.701 -26.843 1.00 85.75 84 ALA A C 1
ATOM 684 O O . ALA A 1 84 ? 45.556 7.115 -27.124 1.00 85.75 84 ALA A O 1
ATOM 685 N N . SER A 1 85 ? 43.988 5.522 -27.297 1.00 83.69 85 SER A N 1
ATOM 686 C CA . SER A 1 85 ? 44.783 4.684 -28.203 1.00 83.69 85 SER A CA 1
ATOM 687 C C . SER A 1 85 ? 44.905 5.271 -29.613 1.00 83.69 85 SER A C 1
ATOM 689 O O . SER A 1 85 ? 45.974 5.174 -30.214 1.00 83.69 85 SER A O 1
ATOM 691 N N . ALA A 1 86 ? 43.849 5.914 -30.123 1.00 81.19 86 ALA A N 1
ATOM 692 C CA . ALA A 1 86 ? 43.867 6.584 -31.419 1.00 81.19 86 ALA A CA 1
ATOM 693 C C . ALA A 1 86 ? 44.806 7.800 -31.391 1.00 81.19 86 ALA A C 1
ATOM 695 O O . ALA A 1 86 ? 45.675 7.905 -32.256 1.00 81.19 86 ALA A O 1
ATOM 696 N N . ASP A 1 87 ? 44.709 8.635 -30.353 1.00 78.12 87 ASP A N 1
ATOM 697 C CA . ASP A 1 87 ? 45.590 9.790 -30.151 1.00 78.12 87 ASP A CA 1
ATOM 698 C C . ASP A 1 87 ? 47.055 9.352 -29.999 1.00 78.12 87 ASP A C 1
ATOM 700 O O . ASP A 1 87 ? 47.942 9.919 -30.629 1.00 78.12 87 ASP A O 1
ATOM 704 N N . GLY A 1 88 ? 47.321 8.284 -29.237 1.00 74.69 88 GLY A N 1
ATOM 705 C CA . GLY A 1 88 ? 48.668 7.721 -29.111 1.00 74.69 88 GLY A CA 1
ATOM 706 C C . GLY A 1 88 ? 49.228 7.189 -30.435 1.00 74.69 88 GLY A C 1
ATOM 707 O O . GLY A 1 8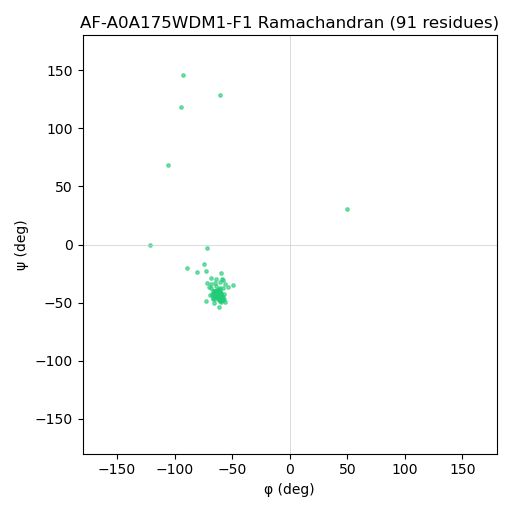8 ? 50.400 7.404 -30.735 1.00 74.69 88 GLY A O 1
ATOM 708 N N . SER A 1 89 ? 48.397 6.535 -31.256 1.00 66.31 89 SER A N 1
ATOM 709 C CA . SER A 1 89 ? 48.817 6.042 -32.576 1.00 66.31 89 SER A CA 1
ATOM 710 C C . SER A 1 89 ? 49.093 7.171 -33.574 1.00 66.31 89 SER A C 1
ATOM 712 O O . SER A 1 89 ? 50.019 7.058 -34.371 1.00 66.31 89 SER A O 1
ATOM 714 N N . ALA A 1 90 ? 48.346 8.277 -33.488 1.00 65.56 90 ALA A N 1
ATOM 715 C CA . ALA A 1 90 ? 48.540 9.453 -34.330 1.00 65.56 90 ALA A CA 1
ATOM 716 C C . ALA A 1 90 ? 49.802 10.254 -33.964 1.00 65.56 90 ALA A C 1
ATOM 718 O O . ALA A 1 90 ? 50.314 10.977 -34.806 1.00 65.56 90 ALA A O 1
ATOM 719 N N . VAL A 1 91 ? 50.310 10.129 -32.731 1.00 66.06 91 VAL A N 1
ATOM 720 C CA . VAL A 1 91 ? 51.552 10.791 -32.284 1.00 66.06 91 VAL A CA 1
ATOM 721 C C . VAL A 1 91 ? 52.815 10.037 -32.725 1.00 66.06 91 VAL A C 1
ATOM 723 O O . VAL A 1 91 ? 53.884 10.636 -32.804 1.00 66.06 91 VAL A O 1
ATOM 726 N N . ILE A 1 92 ? 52.719 8.729 -32.988 1.00 63.75 92 ILE A N 1
ATOM 727 C CA . ILE A 1 92 ? 53.867 7.891 -33.386 1.00 63.75 92 ILE A CA 1
ATOM 728 C C . ILE A 1 92 ? 54.065 7.87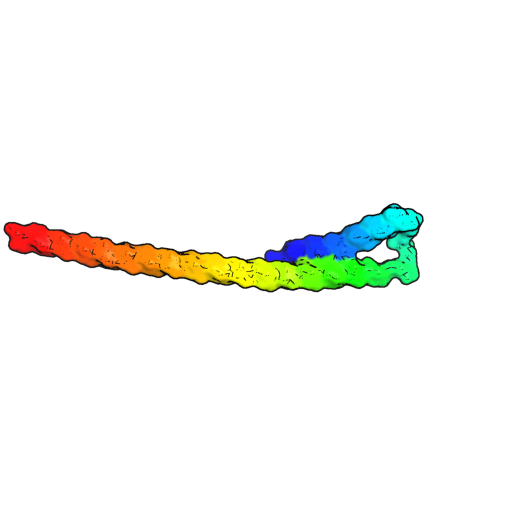0 -34.916 1.00 63.75 92 ILE A C 1
ATOM 730 O O . ILE A 1 92 ? 55.160 7.540 -35.375 1.00 63.75 92 ILE A O 1
ATOM 734 N N . ALA A 1 93 ? 53.029 8.209 -35.690 1.00 56.16 93 ALA A N 1
ATOM 735 C CA . ALA A 1 93 ? 53.072 8.316 -37.151 1.00 56.16 93 ALA A CA 1
ATOM 736 C C . ALA A 1 93 ? 53.582 9.690 -37.610 1.00 56.16 93 ALA A C 1
ATOM 738 O O . ALA A 1 93 ? 54.346 9.715 -38.602 1.00 56.16 93 ALA A O 1
#

pLDDT: mean 89.94, std 8.6, range [56.16, 97.25]

Mean predicted aligned error: 9.62 Å

Foldseek 3Di:
DVVLLVVLLVVLLVVLVVVCVVVVHDSDDPVCPVVSVVSSVVSNVVSVVVVVVVVVVVVVVVVVVVVVVVVVVVVVVVVVVVVVVVVVVVVVD

Nearest PDB structures (foldseek):
  7zmg-assembly1_b  TM=7.917E-01  e=4.796E-09  Thermochaetoides thermophila DSM 1495
  7zm8-assembly1_b  TM=8.020E-01  e=7.202E-09  Thermochaetoides thermophila DSM 1495

Organism: NCBI:txid100816

Sequence (93 aa):
MVNRILFWTGFGLATRVWQLGIEMRPFFNKKTLWAYPVFGAVGASFGYWLQGVDERQTAMLQERKQAILEKRARRAQREAAAAASADGSAVIA

Radius of gyration: 28.69 Å; Cα contacts (8 Å, |Δi|>4): 53; chains: 1; bounding box: 85×15×56 Å

Solvent-accessible surface area (backbone atoms only — not comparable to full-atom values): 4943 Å² total; per-residue (Å²): 117,70,64,47,30,52,50,27,20,52,46,19,36,47,52,53,53,50,49,28,61,73,69,72,44,75,83,86,37,84,91,55,50,69,52,45,63,52,34,18,48,54,18,29,52,51,21,50,53,53,46,58,53,50,52,53,53,50,49,53,52,50,53,54,50,49,56,51,50,51,51,49,52,54,47,52,53,51,52,51,52,50,50,54,52,52,55,54,53,65,73,74,108

Secondary structure (DSSP, 8-state):
-HHHHHHHHHHHHHHHHHHHHHTT--S--TTTTTHHHHHHHHHHHHHHHHHHHHHHHHHHHHHHHHHHHHHHHHHHHHHHHHHHHHHHHHHH-